Protein AF-A0A4R2LY92-F1 (afdb_monomer_lite)

Radius of gyration: 19.21 Å; chains: 1; bounding box: 57×27×33 Å

Organism: NCBI:txid1796636

Sequence (53 aa):
MWTCPKCGRTFKKQNQSHYCGKAPETVEGYILAQPDSVRVEGNATQSSGKNEM

pLDDT: mean 79.39, std 15.96, range [46.25, 96.06]

Foldseek 3Di:
DDADPQARDDDPDPPPDDDRDDDDPDPVSVLVPDDPVVVPDPPPPPPDDDDDD

Secondary structure (DSSP, 8-state):
-EE-TTT--EESSTT-----SPPPSSHHHHHHTS-HHHHS-TTSS--SS----

Structure (mmCIF, N/CA/C/O backbone):
data_AF-A0A4R2LY92-F1
#
_entry.id   AF-A0A4R2LY92-F1
#
loop_
_atom_site.group_PDB
_atom_site.id
_atom_site.type_symbol
_atom_site.label_atom_id
_atom_site.label_alt_id
_atom_site.label_comp_id
_atom_site.label_asym_id
_atom_site.label_entity_id
_atom_site.label_seq_id
_atom_site.pdbx_PDB_ins_code
_atom_site.Cartn_x
_atom_site.Cartn_y
_atom_site.Cartn_z
_atom_site.occupancy
_atom_site.B_iso_or_equiv
_atom_site.auth_seq_id
_atom_site.auth_comp_id
_atom_site.auth_asym_id
_atom_site.auth_atom_id
_atom_site.pdbx_PDB_model_num
ATOM 1 N N . MET A 1 1 ? -15.022 -3.382 14.255 1.00 86.62 1 MET A N 1
ATOM 2 C CA . MET A 1 1 ? -14.249 -3.893 13.101 1.00 86.62 1 MET A CA 1
ATOM 3 C C . MET A 1 1 ? -15.163 -3.916 11.888 1.00 86.62 1 MET A C 1
ATOM 5 O O . MET A 1 1 ? -16.329 -4.243 12.059 1.00 86.62 1 MET A O 1
ATOM 9 N N . TRP A 1 2 ? -14.675 -3.535 10.708 1.00 95.56 2 TRP A N 1
ATOM 10 C CA . TRP A 1 2 ? -15.444 -3.548 9.457 1.00 95.56 2 TRP A CA 1
ATOM 11 C C . TRP A 1 2 ? -14.705 -4.345 8.389 1.00 95.56 2 TRP A C 1
ATOM 13 O O . TRP A 1 2 ? -13.506 -4.148 8.203 1.00 95.56 2 TRP A O 1
ATOM 23 N N . THR A 1 3 ? -15.422 -5.215 7.687 1.00 95.25 3 THR A N 1
ATOM 24 C CA . THR A 1 3 ? -14.863 -6.048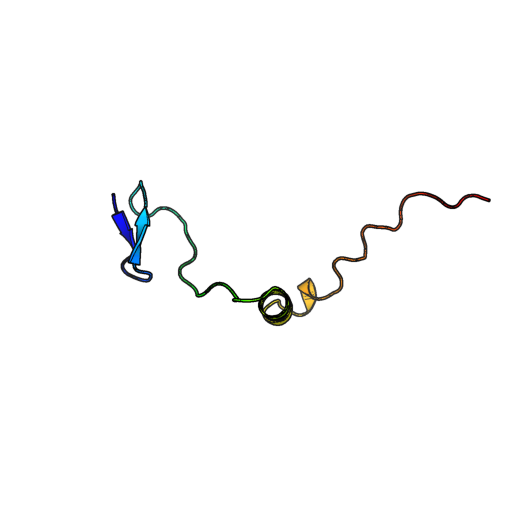 6.621 1.00 95.25 3 THR A CA 1
ATOM 25 C C . THR A 1 3 ? -15.242 -5.463 5.272 1.00 95.25 3 THR A C 1
ATOM 27 O O . THR A 1 3 ? -16.415 -5.191 5.017 1.00 95.25 3 THR A O 1
ATOM 30 N N . CYS A 1 4 ? -14.257 -5.269 4.395 1.00 94.50 4 CYS A N 1
ATOM 31 C CA . CYS A 1 4 ? -14.536 -4.796 3.046 1.00 94.50 4 CYS A CA 1
ATOM 32 C C . CYS A 1 4 ? -15.288 -5.879 2.253 1.00 94.50 4 CYS A C 1
ATOM 34 O O . CYS A 1 4 ? -14.744 -6.970 2.074 1.00 94.50 4 CYS A O 1
ATOM 36 N N . PRO A 1 5 ? -16.481 -5.590 1.698 1.00 92.94 5 PRO A N 1
ATOM 37 C CA . PRO A 1 5 ? -17.255 -6.579 0.946 1.00 92.94 5 PRO A CA 1
ATOM 38 C C . PRO A 1 5 ? -16.613 -6.956 -0.397 1.00 92.94 5 PRO A C 1
ATOM 40 O O . PRO A 1 5 ? -16.990 -7.956 -0.991 1.00 92.94 5 PRO A O 1
ATOM 43 N N . LYS A 1 6 ? -15.647 -6.164 -0.888 1.00 91.25 6 LYS A N 1
ATOM 44 C CA . LYS A 1 6 ? -14.967 -6.415 -2.168 1.00 91.25 6 LYS A CA 1
ATOM 45 C C . LYS A 1 6 ? -13.774 -7.358 -2.037 1.00 91.25 6 LYS A C 1
ATOM 47 O O . LYS A 1 6 ? -13.534 -8.149 -2.937 1.00 91.25 6 LYS A O 1
ATOM 52 N N . CYS A 1 7 ? -12.998 -7.238 -0.957 1.00 92.81 7 CYS A N 1
ATOM 53 C CA . CYS A 1 7 ? -11.729 -7.960 -0.801 1.00 92.81 7 CYS A CA 1
ATOM 54 C C . CYS A 1 7 ? -11.616 -8.785 0.491 1.00 92.81 7 CYS A C 1
ATOM 56 O O . CYS A 1 7 ? -10.598 -9.438 0.698 1.00 92.81 7 CYS A O 1
ATOM 58 N N . GLY A 1 8 ? -12.611 -8.739 1.384 1.00 92.44 8 GLY A N 1
ATOM 59 C CA . GLY A 1 8 ? -12.663 -9.553 2.605 1.00 92.44 8 GLY A CA 1
ATOM 60 C C . GLY A 1 8 ? -11.698 -9.143 3.725 1.00 92.44 8 GLY A C 1
ATOM 61 O O . GLY A 1 8 ? -11.701 -9.765 4.783 1.00 92.44 8 GLY A O 1
ATOM 62 N N . ARG A 1 9 ? -10.878 -8.098 3.538 1.00 92.56 9 ARG A N 1
ATOM 63 C CA . ARG A 1 9 ? -9.949 -7.604 4.570 1.00 92.56 9 ARG A CA 1
ATOM 64 C C . ARG A 1 9 ? -10.703 -6.890 5.695 1.00 92.56 9 ARG A C 1
ATOM 66 O O . ARG A 1 9 ? -11.647 -6.140 5.432 1.00 92.56 9 ARG A O 1
ATOM 73 N N . THR A 1 10 ? -10.250 -7.088 6.933 1.00 95.94 10 THR A N 1
ATOM 74 C CA . THR A 1 10 ? -10.838 -6.481 8.136 1.00 95.94 10 THR A CA 1
ATOM 75 C C . THR A 1 10 ? -10.061 -5.241 8.564 1.00 95.94 10 THR A C 1
ATOM 77 O O . THR A 1 10 ? -8.844 -5.275 8.727 1.00 95.94 10 THR A O 1
ATOM 80 N N . PHE A 1 11 ? -10.782 -4.149 8.804 1.00 95.31 11 PHE A N 1
ATOM 81 C CA . PHE A 1 11 ? -10.236 -2.847 9.166 1.00 95.31 11 PHE A CA 1
ATOM 82 C C . PHE A 1 11 ? -10.805 -2.342 10.498 1.00 95.31 11 PHE A C 1
ATOM 84 O O . PHE A 1 11 ? -11.891 -2.733 10.946 1.00 95.31 11 PHE A O 1
ATOM 91 N N . LYS A 1 12 ? -10.065 -1.431 11.148 1.00 96.06 12 LYS A N 1
ATOM 92 C CA . LYS A 1 12 ? -10.472 -0.838 12.435 1.00 96.06 12 LYS A CA 1
ATOM 93 C C . LYS A 1 12 ? -11.699 0.072 12.293 1.00 96.06 12 LYS A C 1
ATOM 95 O O . LYS A 1 12 ? -12.574 0.033 13.154 1.00 96.06 12 LYS A O 1
ATOM 100 N N . LYS A 1 13 ? -11.766 0.862 11.215 1.00 95.50 13 LYS A N 1
ATOM 101 C CA . LYS A 1 13 ? -12.830 1.843 10.939 1.00 95.50 13 LYS A CA 1
ATOM 102 C C . LYS A 1 13 ? -13.620 1.456 9.685 1.00 95.50 13 LYS A C 1
ATOM 104 O O . LYS A 1 13 ? -13.047 0.894 8.751 1.00 95.50 13 LYS A O 1
ATOM 109 N N . GLN A 1 14 ? -14.914 1.776 9.668 1.00 91.81 14 GLN A N 1
ATOM 110 C CA . GLN A 1 14 ? -15.739 1.677 8.460 1.00 91.81 14 GLN A CA 1
ATOM 111 C C . GLN A 1 14 ? -15.221 2.639 7.386 1.00 91.81 14 GLN A C 1
ATOM 113 O O . GLN A 1 14 ? -14.716 3.712 7.715 1.00 91.81 14 GLN A O 1
ATOM 118 N N . ASN A 1 15 ? -15.312 2.225 6.118 1.00 85.75 15 ASN A N 1
ATOM 119 C CA . ASN A 1 15 ? -14.897 3.017 4.955 1.00 85.75 15 ASN A CA 1
ATOM 120 C C . ASN A 1 15 ? -13.439 3.514 5.010 1.00 85.75 15 ASN A C 1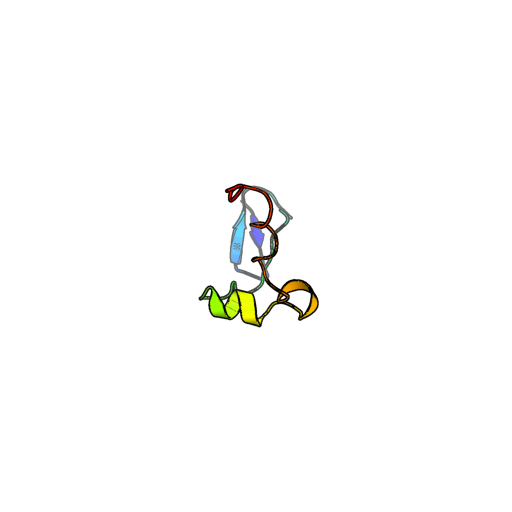
ATOM 122 O O . ASN A 1 15 ? -13.106 4.529 4.404 1.00 85.75 15 ASN A O 1
ATOM 126 N N . GLN A 1 16 ? -12.549 2.805 5.714 1.00 93.56 16 GLN A N 1
ATOM 127 C CA . GLN A 1 16 ? -11.123 3.117 5.682 1.00 93.56 16 GLN A CA 1
ATOM 128 C C . GLN A 1 16 ? -10.596 2.989 4.244 1.00 93.56 16 GLN A C 1
ATOM 130 O O . GLN A 1 16 ? -10.780 1.947 3.609 1.00 93.56 16 GLN A O 1
ATOM 135 N N . SER A 1 17 ? -9.947 4.044 3.741 1.00 93.19 17 SER A N 1
ATOM 136 C CA . SER A 1 17 ? -9.354 4.062 2.403 1.00 93.19 17 SER A CA 1
ATOM 137 C C . SER A 1 17 ? -8.360 2.920 2.240 1.00 93.19 17 SER A C 1
ATOM 139 O O . SER A 1 17 ? -7.439 2.762 3.040 1.00 93.19 17 SER A O 1
ATOM 141 N N . HIS A 1 18 ? -8.560 2.118 1.200 1.00 91.81 18 HIS A N 1
ATOM 142 C CA . HIS A 1 18 ? -7.684 1.012 0.848 1.00 91.81 18 HIS A CA 1
ATOM 143 C C . HIS A 1 18 ? -7.870 0.644 -0.625 1.00 91.81 18 HIS A C 1
ATOM 145 O O . HIS A 1 18 ? -8.912 0.908 -1.228 1.00 91.81 18 HIS A O 1
ATOM 151 N N . TYR A 1 19 ? -6.867 -0.023 -1.186 1.00 90.12 19 TYR A N 1
ATOM 152 C CA . TYR A 1 19 ? -6.941 -0.629 -2.509 1.00 90.12 19 TYR A CA 1
ATOM 153 C C . TYR A 1 19 ? -7.434 -2.081 -2.405 1.00 90.12 19 TYR A C 1
ATOM 155 O O . TYR A 1 19 ? -6.940 -2.853 -1.580 1.00 90.12 19 TYR A O 1
ATOM 163 N N . CYS A 1 20 ? -8.424 -2.447 -3.225 1.00 91.31 20 CYS A N 1
ATOM 164 C CA . CYS A 1 20 ? -9.025 -3.789 -3.245 1.00 91.31 20 CYS A CA 1
ATOM 165 C C . CYS A 1 20 ? -8.366 -4.758 -4.236 1.00 91.31 20 CYS A C 1
ATOM 167 O O . CYS A 1 20 ? -8.686 -5.94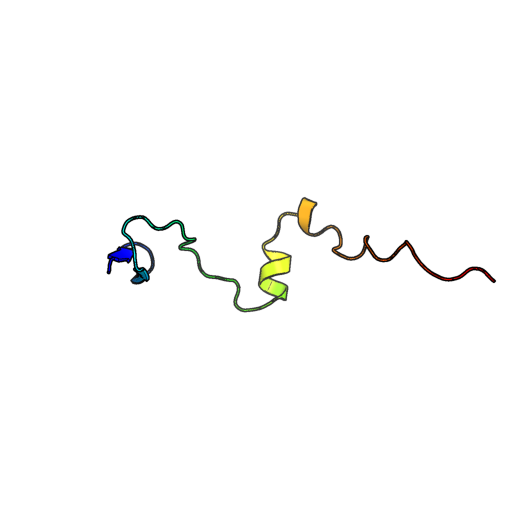2 -4.196 1.00 91.31 20 CYS A O 1
ATOM 169 N N . GLY A 1 21 ? -7.511 -4.281 -5.144 1.00 83.69 21 GLY A N 1
ATOM 170 C CA . GLY A 1 21 ? -6.956 -5.140 -6.189 1.00 83.69 21 GLY A CA 1
ATOM 171 C C . GLY A 1 21 ? -5.891 -6.110 -5.677 1.00 83.69 21 GLY A C 1
ATOM 172 O O . GLY A 1 21 ? -5.340 -5.951 -4.580 1.00 83.69 21 GLY A 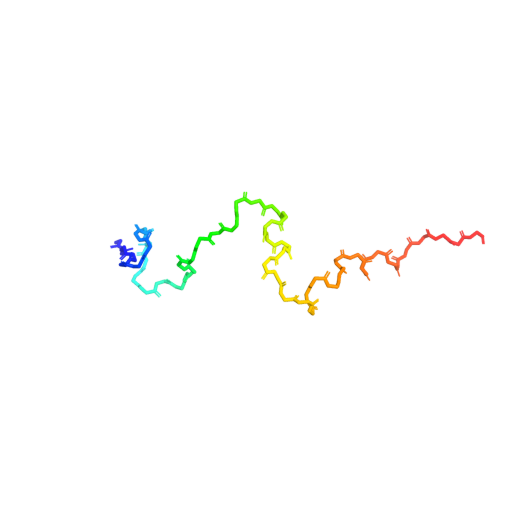O 1
ATOM 173 N N . LYS A 1 22 ? -5.595 -7.123 -6.500 1.00 80.75 22 LYS A N 1
ATOM 174 C CA . LYS A 1 22 ? -4.473 -8.035 -6.265 1.00 80.75 22 LYS A CA 1
ATOM 175 C C . LYS A 1 22 ? -3.185 -7.216 -6.358 1.00 80.75 22 LYS A C 1
ATOM 177 O O . LYS A 1 22 ? -2.981 -6.495 -7.334 1.00 80.75 22 LYS A O 1
ATOM 182 N N . ALA A 1 23 ? -2.353 -7.286 -5.324 1.00 81.06 23 ALA A N 1
ATOM 183 C CA . ALA A 1 23 ? -0.998 -6.769 -5.431 1.00 81.06 23 ALA A CA 1
ATOM 184 C C . ALA A 1 23 ? -0.219 -7.667 -6.409 1.00 81.06 23 ALA A C 1
ATOM 186 O O . ALA A 1 23 ? -0.470 -8.876 -6.430 1.00 81.06 23 ALA A O 1
ATOM 187 N N . PRO A 1 24 ? 0.690 -7.111 -7.222 1.00 85.06 24 PRO A N 1
ATOM 188 C CA . PRO A 1 24 ? 1.605 -7.934 -7.997 1.00 85.06 24 PRO A CA 1
ATOM 189 C C . PRO A 1 24 ? 2.411 -8.828 -7.050 1.00 85.06 24 PRO A C 1
ATOM 191 O O . PRO A 1 24 ? 2.822 -8.402 -5.972 1.00 85.06 24 PRO A O 1
ATOM 194 N N . GLU A 1 25 ? 2.589 -10.085 -7.442 1.00 88.88 25 GLU A N 1
ATOM 195 C CA . GLU A 1 25 ? 3.276 -11.094 -6.625 1.00 88.88 25 GLU A CA 1
ATOM 196 C C . GLU A 1 25 ? 4.795 -10.917 -6.654 1.00 88.88 25 GLU A C 1
ATOM 198 O O . GLU A 1 25 ? 5.486 -11.382 -5.751 1.00 88.88 25 GLU A O 1
ATOM 203 N N . THR A 1 26 ? 5.307 -10.219 -7.670 1.00 92.31 26 THR A N 1
ATOM 204 C CA . THR A 1 26 ? 6.734 -9.976 -7.860 1.00 92.31 26 THR A CA 1
ATOM 205 C C . THR A 1 26 ? 7.015 -8.516 -8.200 1.00 92.31 26 THR A C 1
ATOM 207 O O . THR A 1 26 ? 6.134 -7.766 -8.640 1.00 92.31 26 THR A O 1
ATOM 210 N N . VAL A 1 27 ? 8.271 -8.116 -8.003 1.00 87.44 27 VAL A N 1
ATOM 211 C CA . VAL A 1 27 ? 8.756 -6.772 -8.331 1.00 87.44 27 VAL A CA 1
ATOM 212 C C . VAL A 1 27 ? 8.653 -6.521 -9.837 1.00 87.44 27 VAL A C 1
ATOM 214 O O . VAL A 1 27 ? 8.218 -5.454 -10.257 1.00 87.44 27 VAL A O 1
ATOM 217 N N . GLU A 1 28 ? 8.947 -7.524 -10.661 1.00 88.12 28 GLU A N 1
ATOM 218 C CA . GLU A 1 28 ? 8.837 -7.446 -12.119 1.00 88.12 28 GLU A CA 1
ATOM 219 C C . GLU A 1 28 ? 7.384 -7.209 -12.538 1.00 88.12 28 GLU A C 1
ATOM 221 O O . GLU A 1 28 ? 7.116 -6.332 -13.354 1.00 88.12 28 GLU A O 1
ATOM 226 N N . GLY A 1 29 ? 6.427 -7.916 -11.925 1.00 88.50 29 GLY A N 1
ATOM 227 C CA . GLY A 1 29 ? 5.000 -7.689 -12.161 1.00 88.50 29 GLY A CA 1
ATOM 228 C C . GLY A 1 29 ? 4.563 -6.263 -11.812 1.00 88.50 29 GLY A C 1
ATOM 229 O O . GLY A 1 29 ? 3.753 -5.672 -12.524 1.00 88.50 29 GLY A O 1
ATOM 230 N N . TYR A 1 30 ? 5.137 -5.674 -10.758 1.00 87.06 30 TYR A N 1
ATOM 231 C CA . TYR A 1 30 ? 4.898 -4.277 -10.394 1.00 87.06 30 TYR A CA 1
ATOM 232 C C . TYR A 1 30 ? 5.487 -3.289 -11.413 1.00 87.06 30 TYR A C 1
ATOM 234 O O . TYR A 1 30 ? 4.837 -2.299 -11.741 1.00 87.06 30 TYR A O 1
ATOM 242 N N . ILE A 1 31 ? 6.685 -3.548 -11.943 1.00 86.81 31 ILE A N 1
ATOM 243 C CA . ILE A 1 31 ? 7.338 -2.704 -12.962 1.00 86.81 31 ILE A CA 1
ATOM 244 C C . ILE A 1 31 ? 6.604 -2.805 -14.312 1.00 86.81 31 ILE A C 1
ATOM 246 O O . ILE A 1 31 ? 6.427 -1.810 -15.021 1.00 86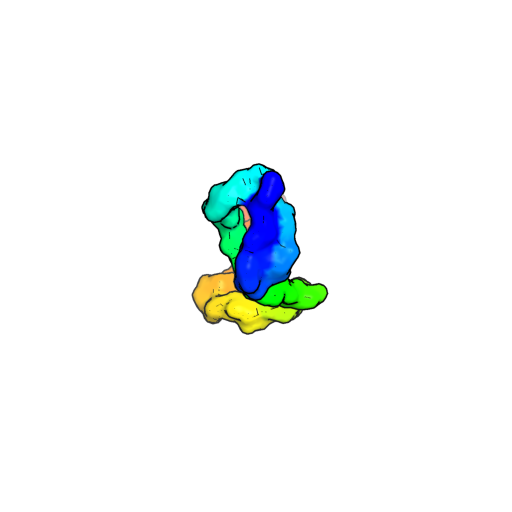.81 31 ILE A O 1
ATOM 250 N N . LEU A 1 32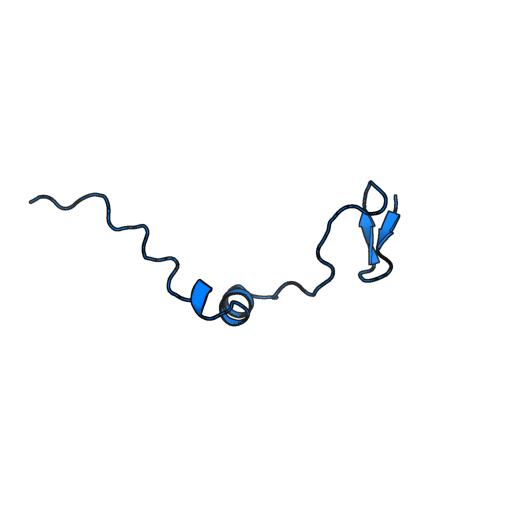 ? 6.123 -4.001 -14.661 1.00 86.69 32 LEU A N 1
ATOM 251 C CA . LEU A 1 32 ? 5.406 -4.263 -15.910 1.00 86.69 32 LEU A CA 1
ATOM 252 C C . LEU A 1 32 ? 3.962 -3.735 -15.914 1.00 86.69 32 LEU A C 1
ATOM 254 O O . LEU A 1 32 ? 3.426 -3.414 -16.973 1.00 86.69 32 LEU A O 1
ATOM 258 N N . ALA A 1 33 ? 3.332 -3.616 -14.747 1.00 84.81 33 ALA A N 1
ATOM 259 C CA . ALA A 1 33 ? 1.993 -3.040 -14.624 1.00 84.81 33 ALA A CA 1
ATOM 260 C C . ALA A 1 33 ? 1.988 -1.501 -14.645 1.00 84.81 33 ALA A C 1
ATOM 262 O O . ALA A 1 33 ? 0.923 -0.894 -14.754 1.00 84.81 33 ALA A O 1
ATOM 263 N N . GLN A 1 34 ? 3.154 -0.859 -14.519 1.00 86.12 34 GLN A N 1
ATOM 264 C CA . GLN A 1 34 ? 3.251 0.597 -14.558 1.00 86.12 34 GLN A CA 1
ATOM 265 C C . GLN A 1 34 ? 3.115 1.133 -15.990 1.00 86.12 34 GLN A C 1
ATOM 267 O O . GLN A 1 34 ? 3.644 0.516 -16.920 1.00 86.12 34 GLN A O 1
ATOM 272 N N . PRO A 1 35 ? 2.433 2.280 -16.176 1.00 83.00 35 PRO A N 1
ATOM 273 C CA . PRO A 1 35 ? 2.371 2.955 -17.467 1.00 83.00 35 PRO A CA 1
ATOM 274 C C . PRO A 1 35 ? 3.770 3.403 -17.913 1.00 83.00 35 PRO A C 1
ATOM 276 O O . PRO A 1 35 ? 4.630 3.687 -17.077 1.00 83.00 35 PRO A O 1
ATOM 279 N N . ASP A 1 36 ? 3.986 3.504 -19.226 1.00 77.56 36 ASP A N 1
ATOM 280 C CA . ASP A 1 36 ? 5.295 3.819 -19.821 1.00 77.56 36 ASP A CA 1
ATOM 281 C C . ASP A 1 36 ? 5.945 5.078 -19.236 1.00 77.56 36 ASP A C 1
ATOM 283 O O . ASP A 1 36 ? 7.137 5.079 -18.956 1.00 77.56 36 ASP A O 1
ATOM 287 N N . SER A 1 37 ? 5.157 6.114 -18.935 1.00 76.12 37 SER A N 1
ATOM 288 C CA . SER A 1 37 ? 5.640 7.359 -18.322 1.00 76.12 37 SER A CA 1
ATOM 289 C C . SER A 1 37 ? 6.294 7.188 -16.946 1.00 76.12 37 SER A C 1
ATOM 291 O O . SER A 1 37 ? 7.040 8.064 -16.522 1.00 76.12 37 SER A O 1
ATOM 293 N N . VAL A 1 38 ? 6.013 6.088 -16.247 1.00 76.81 38 VAL A N 1
ATOM 294 C CA . VAL A 1 38 ? 6.582 5.763 -14.930 1.00 76.81 38 VAL A CA 1
ATOM 295 C C . VAL A 1 38 ? 7.675 4.695 -15.056 1.00 76.81 38 VAL A C 1
ATOM 297 O O . VAL A 1 38 ? 8.600 4.667 -14.250 1.00 76.81 38 VAL A O 1
ATOM 300 N N . ARG A 1 39 ? 7.622 3.848 -16.097 1.00 67.62 39 ARG A N 1
ATOM 301 C CA . ARG A 1 39 ? 8.661 2.844 -16.385 1.00 67.62 39 ARG A CA 1
ATOM 302 C C . ARG A 1 39 ? 9.985 3.465 -16.839 1.00 67.62 39 ARG A C 1
ATOM 304 O O . ARG A 1 39 ? 10.999 2.777 -16.745 1.00 67.62 39 ARG A O 1
ATOM 311 N N . VAL A 1 40 ? 9.992 4.721 -17.304 1.00 61.56 40 VAL A N 1
ATOM 312 C CA . VAL A 1 40 ? 11.208 5.482 -17.656 1.00 61.56 40 VAL A CA 1
ATOM 313 C C . VAL A 1 40 ? 12.055 5.721 -16.397 1.00 61.56 40 VAL A C 1
ATOM 315 O O . VAL A 1 40 ? 12.031 6.769 -15.768 1.00 61.56 40 VAL A O 1
ATOM 318 N N . GLU A 1 41 ? 12.764 4.661 -16.032 1.00 55.91 41 GLU A N 1
ATOM 319 C CA . GLU A 1 41 ? 13.990 4.579 -15.260 1.00 55.91 41 GLU A CA 1
ATOM 320 C C . GLU A 1 41 ? 14.022 5.331 -13.923 1.00 55.91 41 GLU A C 1
ATOM 322 O O . GLU A 1 41 ? 14.437 6.485 -13.814 1.00 55.91 41 GLU A O 1
ATOM 327 N N . GLY A 1 42 ? 13.767 4.579 -12.847 1.00 55.75 42 GLY A N 1
ATOM 328 C CA . GLY A 1 42 ? 14.189 4.894 -11.476 1.00 55.75 42 GLY A CA 1
ATOM 329 C C . GLY A 1 42 ? 15.716 4.937 -11.276 1.00 55.75 42 GLY A C 1
ATOM 330 O O . GLY A 1 42 ? 16.204 4.600 -10.201 1.00 55.75 42 GLY A O 1
ATOM 331 N N . ASN A 1 43 ? 16.474 5.357 -12.290 1.00 53.62 43 ASN A N 1
ATOM 332 C CA . ASN A 1 43 ? 17.924 5.523 -12.279 1.00 53.62 43 ASN A CA 1
ATOM 333 C C . ASN A 1 43 ? 18.368 6.867 -12.897 1.00 53.62 43 ASN A C 1
ATOM 335 O O . ASN A 1 43 ? 19.451 6.972 -13.460 1.00 53.62 43 ASN A O 1
ATOM 339 N N . ALA A 1 44 ? 17.571 7.930 -12.723 1.00 53.81 44 ALA A N 1
ATOM 340 C CA . ALA A 1 44 ? 17.983 9.317 -13.000 1.00 53.81 44 ALA A CA 1
ATOM 341 C C . ALA A 1 44 ? 18.247 10.167 -11.734 1.00 53.81 44 ALA A C 1
ATOM 343 O O . ALA A 1 44 ? 18.420 11.379 -11.819 1.00 53.81 44 ALA A O 1
ATOM 344 N N . THR A 1 45 ? 18.317 9.556 -10.546 1.00 54.41 45 THR A N 1
ATOM 345 C CA . THR A 1 45 ? 18.746 10.229 -9.301 1.00 54.41 45 THR A CA 1
ATOM 346 C C . THR A 1 45 ? 19.959 9.547 -8.673 1.00 54.41 45 THR A C 1
ATOM 348 O O . THR A 1 45 ? 19.975 9.254 -7.485 1.00 54.41 45 THR A O 1
ATOM 351 N N . GLN A 1 46 ? 20.996 9.292 -9.471 1.00 55.25 46 GLN A N 1
ATOM 352 C CA . GLN A 1 46 ? 22.380 9.170 -8.990 1.00 55.25 46 GLN A CA 1
ATOM 353 C C . GLN A 1 46 ? 23.332 9.860 -9.978 1.00 55.25 46 GLN A C 1
ATOM 355 O O . GLN A 1 46 ? 24.291 9.277 -10.462 1.00 55.25 46 GLN A O 1
ATOM 360 N N . SER A 1 47 ? 23.064 11.122 -10.310 1.00 53.59 47 SER A N 1
ATOM 361 C CA . SER A 1 47 ? 24.018 11.969 -11.035 1.00 53.59 47 SER A CA 1
ATOM 362 C C . SER A 1 47 ? 24.180 13.311 -10.329 1.00 53.59 47 SER A C 1
ATOM 364 O O . SER A 1 47 ? 23.973 14.363 -10.917 1.00 53.59 47 SER A O 1
ATOM 366 N N . SER A 1 48 ? 24.510 13.263 -9.040 1.00 56.66 48 SER A N 1
ATOM 367 C CA . SER A 1 48 ? 25.047 14.406 -8.299 1.00 56.66 48 SER A CA 1
ATOM 368 C C . SER A 1 48 ? 25.908 13.870 -7.164 1.00 56.66 48 SER A C 1
ATOM 370 O O . SER A 1 48 ? 25.417 13.606 -6.070 1.00 56.66 48 SER A O 1
ATOM 372 N N . GLY A 1 49 ? 27.196 13.670 -7.438 1.00 60.12 49 GLY A N 1
ATOM 373 C CA . GLY A 1 49 ? 28.186 13.449 -6.390 1.00 60.12 49 GLY A CA 1
ATOM 374 C C . GLY A 1 49 ? 29.285 12.461 -6.754 1.00 60.12 49 GLY A C 1
ATOM 375 O O . GLY A 1 49 ? 29.093 11.260 -6.619 1.00 60.12 49 GLY A O 1
ATOM 376 N N . LYS A 1 50 ? 30.466 13.031 -7.030 1.00 60.81 50 LYS A N 1
ATOM 377 C CA . LYS A 1 50 ? 31.814 12.435 -6.974 1.00 60.81 50 LYS A CA 1
ATOM 378 C C . LYS A 1 50 ? 32.308 11.730 -8.238 1.00 60.81 50 LYS A C 1
ATOM 380 O O . LYS A 1 50 ? 32.257 10.512 -8.338 1.00 60.81 50 LYS A O 1
ATOM 385 N N . ASN A 1 51 ? 32.906 12.524 -9.129 1.00 46.25 51 ASN A N 1
ATOM 386 C CA . ASN A 1 51 ? 34.303 12.307 -9.519 1.00 46.25 51 ASN A CA 1
ATOM 387 C C . ASN A 1 51 ? 34.890 13.608 -10.111 1.00 46.25 51 ASN A C 1
ATOM 389 O O . ASN A 1 51 ? 34.891 13.802 -11.322 1.00 46.25 51 ASN A O 1
ATOM 393 N N . GLU A 1 52 ? 35.349 14.517 -9.247 1.00 50.56 52 GLU A N 1
ATOM 394 C CA . GLU A 1 52 ? 36.391 15.485 -9.622 1.00 50.56 52 GLU A CA 1
ATOM 395 C C . GLU A 1 52 ? 37.734 14.752 -9.499 1.00 50.56 52 GLU A C 1
ATOM 397 O O . GLU A 1 52 ? 38.031 14.177 -8.448 1.00 50.56 52 GLU A O 1
ATOM 402 N N . MET A 1 53 ? 38.476 14.705 -10.607 1.00 46.81 53 MET A N 1
ATOM 403 C CA . MET A 1 53 ? 39.911 14.411 -10.663 1.00 46.81 53 MET A CA 1
ATOM 404 C C . MET A 1 53 ? 40.669 15.730 -10.675 1.00 46.81 53 MET A C 1
ATOM 406 O O . MET A 1 53 ? 40.179 16.654 -11.365 1.00 46.81 53 MET A O 1
#